Protein AF-A0A1Q5SI19-F1 (afdb_monomer)

Structure (mmCIF, N/CA/C/O backbone):
data_AF-A0A1Q5SI19-F1
#
_entry.id   AF-A0A1Q5SI19-F1
#
loop_
_atom_site.group_PDB
_atom_site.id
_atom_site.type_symbol
_atom_site.label_atom_id
_atom_site.label_alt_id
_atom_site.label_comp_id
_atom_site.label_asym_id
_atom_site.label_entity_id
_atom_site.label_seq_id
_atom_site.pdbx_PDB_ins_code
_atom_site.Cartn_x
_atom_site.Cartn_y
_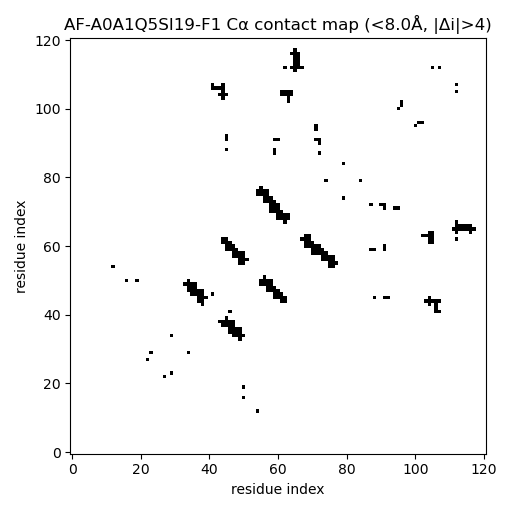atom_site.Cartn_z
_atom_site.occupancy
_atom_site.B_iso_or_equiv
_atom_site.auth_seq_id
_atom_site.auth_comp_id
_atom_site.a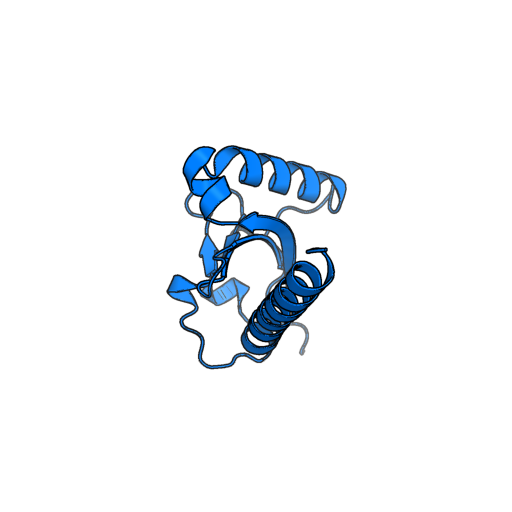uth_asym_id
_atom_site.auth_atom_id
_atom_site.pdbx_PDB_model_num
ATOM 1 N N . MET A 1 1 ? 9.239 7.424 -35.120 1.00 43.69 1 MET A N 1
ATOM 2 C CA . MET A 1 1 ? 8.793 6.026 -34.932 1.00 43.69 1 MET A CA 1
ATOM 3 C C . MET A 1 1 ? 9.390 5.513 -33.629 1.00 43.69 1 MET A C 1
ATOM 5 O O . MET A 1 1 ? 10.595 5.357 -33.606 1.00 43.69 1 MET A O 1
ATOM 9 N N . ASN A 1 2 ? 8.607 5.385 -32.546 1.00 51.88 2 ASN A N 1
ATOM 10 C CA . ASN A 1 2 ? 9.024 4.719 -31.285 1.00 51.88 2 ASN A CA 1
ATOM 11 C C . ASN A 1 2 ? 7.873 4.466 -30.278 1.00 51.88 2 ASN A C 1
ATOM 13 O O . ASN A 1 2 ? 8.118 3.946 -29.196 1.00 51.88 2 ASN A O 1
ATOM 17 N N . GLN A 1 3 ? 6.616 4.798 -30.601 1.00 52.94 3 GLN A N 1
ATOM 18 C CA . GLN A 1 3 ? 5.487 4.612 -29.673 1.00 52.94 3 GLN A CA 1
ATOM 19 C C . GLN A 1 3 ? 5.070 3.134 -29.520 1.00 52.94 3 GLN A C 1
ATOM 21 O O . GLN A 1 3 ? 4.854 2.673 -28.407 1.00 52.94 3 GLN A O 1
ATOM 26 N N . GLN A 1 4 ? 5.087 2.338 -30.597 1.00 52.53 4 GLN A N 1
ATOM 27 C CA . GLN A 1 4 ? 4.597 0.947 -30.557 1.00 52.53 4 GLN A CA 1
ATOM 28 C C . GLN A 1 4 ? 5.397 0.003 -29.634 1.00 52.53 4 GLN A C 1
ATOM 30 O O . GLN A 1 4 ? 4.815 -0.906 -29.045 1.00 52.53 4 GLN A O 1
ATOM 35 N N . GLY A 1 5 ? 6.711 0.211 -29.478 1.00 57.97 5 GLY A N 1
ATOM 36 C CA . GLY A 1 5 ? 7.549 -0.601 -28.583 1.00 57.97 5 GLY A CA 1
ATOM 37 C C . GLY A 1 5 ? 7.374 -0.259 -27.098 1.00 57.97 5 GLY A C 1
ATOM 38 O O . GLY A 1 5 ? 7.515 -1.132 -26.243 1.00 57.97 5 GLY A O 1
ATOM 39 N N . SER A 1 6 ? 7.018 0.992 -26.789 1.00 65.44 6 SER A N 1
ATOM 40 C CA . SER A 1 6 ? 6.741 1.447 -25.421 1.00 65.44 6 SER A CA 1
ATOM 41 C C . SER A 1 6 ? 5.446 0.825 -24.890 1.00 65.44 6 SER A C 1
ATOM 43 O O . SER A 1 6 ? 5.432 0.242 -23.805 1.00 65.44 6 SER A O 1
ATOM 45 N N . ASP A 1 7 ? 4.391 0.841 -25.706 1.00 76.31 7 ASP A N 1
ATOM 46 C CA . ASP A 1 7 ? 3.051 0.395 -25.306 1.00 76.31 7 ASP A CA 1
ATOM 47 C C . ASP A 1 7 ? 2.965 -1.121 -25.077 1.00 76.31 7 ASP A C 1
ATOM 49 O O . ASP A 1 7 ? 2.150 -1.605 -24.290 1.00 76.31 7 ASP A O 1
ATOM 53 N N . ALA A 1 8 ? 3.767 -1.914 -25.795 1.00 81.88 8 ALA A N 1
ATOM 54 C CA . ALA A 1 8 ? 3.818 -3.364 -25.605 1.00 81.88 8 ALA A CA 1
ATOM 55 C C . ALA A 1 8 ? 4.512 -3.737 -24.283 1.00 81.88 8 ALA A C 1
ATOM 57 O O . ALA A 1 8 ? 4.025 -4.594 -23.540 1.00 81.88 8 ALA A O 1
ATOM 58 N N . ASN A 1 9 ? 5.613 -3.053 -23.963 1.00 82.75 9 ASN A N 1
ATOM 59 C CA . ASN A 1 9 ? 6.356 -3.255 -22.720 1.00 82.75 9 ASN A CA 1
ATOM 60 C C . ASN A 1 9 ? 5.533 -2.835 -21.498 1.00 82.75 9 ASN A C 1
ATOM 62 O O . ASN A 1 9 ? 5.493 -3.555 -20.502 1.00 82.75 9 ASN A O 1
ATOM 66 N N . GLU A 1 10 ? 4.823 -1.713 -21.593 1.00 84.50 10 GLU A N 1
ATOM 67 C CA . GLU A 1 10 ? 3.935 -1.234 -20.537 1.00 84.50 10 GLU A CA 1
ATOM 68 C C . GLU A 1 10 ? 2.755 -2.187 -20.293 1.00 84.50 10 GLU A C 1
AT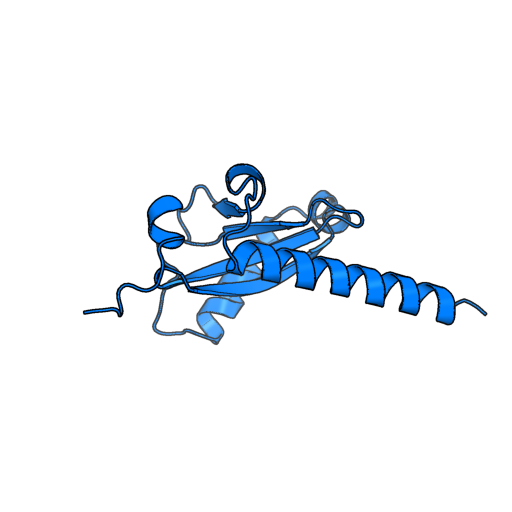OM 70 O O . GLU A 1 10 ? 2.474 -2.561 -19.152 1.00 84.50 10 GLU A O 1
ATOM 75 N N . ARG A 1 11 ? 2.108 -2.679 -21.359 1.00 86.38 11 ARG A N 1
ATOM 76 C CA . ARG A 1 11 ? 1.030 -3.675 -21.237 1.00 86.38 11 ARG A CA 1
ATOM 77 C C . ARG A 1 11 ? 1.498 -4.962 -20.567 1.00 86.38 11 ARG A C 1
ATOM 79 O O . ARG A 1 11 ? 0.799 -5.478 -19.692 1.00 86.38 11 ARG A O 1
ATOM 86 N N . ARG A 1 12 ? 2.674 -5.469 -20.951 1.00 87.81 12 ARG A N 1
ATOM 87 C CA . ARG A 1 12 ? 3.276 -6.659 -20.334 1.00 87.81 12 ARG A CA 1
ATOM 88 C C . ARG A 1 12 ? 3.577 -6.425 -18.858 1.00 87.81 12 ARG A C 1
ATOM 90 O O . ARG A 1 12 ? 3.271 -7.285 -18.038 1.00 87.81 12 ARG A O 1
ATOM 97 N N . TYR A 1 13 ? 4.119 -5.260 -18.524 1.00 87.38 13 TYR A N 1
ATOM 98 C CA . TYR A 1 13 ? 4.399 -4.890 -17.145 1.00 87.38 13 TYR A CA 1
ATOM 99 C C . TYR A 1 13 ? 3.131 -4.899 -16.282 1.00 87.38 13 TYR A C 1
ATOM 101 O O . TYR A 1 13 ? 3.079 -5.582 -15.263 1.00 87.38 13 TYR A O 1
ATOM 109 N N . TYR A 1 14 ? 2.066 -4.220 -16.711 1.00 88.00 14 TYR A N 1
ATOM 110 C CA . TYR A 1 14 ? 0.819 -4.209 -15.944 1.00 88.00 14 TYR A CA 1
ATOM 111 C C . TYR A 1 14 ? 0.128 -5.577 -15.893 1.00 88.00 14 TYR A C 1
ATOM 113 O O . TYR A 1 14 ? -0.584 -5.859 -14.932 1.00 88.00 14 TYR A O 1
ATOM 121 N N . ALA A 1 15 ? 0.350 -6.451 -16.879 1.00 88.62 15 ALA A N 1
ATOM 122 C CA . ALA A 1 15 ? -0.082 -7.844 -16.789 1.00 88.62 15 ALA A CA 1
ATOM 123 C C . ALA A 1 15 ? 0.650 -8.601 -15.670 1.00 88.62 15 ALA A C 1
ATOM 125 O O . ALA A 1 15 ? 0.004 -9.332 -14.925 1.00 88.62 15 ALA A O 1
ATOM 126 N N . GLN A 1 16 ? 1.954 -8.374 -15.494 1.00 87.25 16 GLN A N 1
ATOM 127 C CA . GLN A 1 16 ? 2.719 -8.946 -14.380 1.00 87.25 16 GLN A CA 1
ATOM 128 C C . GLN A 1 16 ? 2.266 -8.389 -13.027 1.00 87.25 16 GLN A C 1
ATOM 130 O O . GLN A 1 16 ? 2.163 -9.142 -12.067 1.00 87.25 16 GLN A O 1
ATOM 135 N N . VAL A 1 17 ? 1.938 -7.093 -12.948 1.00 88.00 17 VAL A N 1
ATOM 136 C CA . VAL A 1 17 ? 1.384 -6.490 -11.720 1.00 88.00 17 VAL A CA 1
ATOM 137 C C . VAL A 1 17 ? 0.043 -7.117 -11.354 1.00 88.00 17 VAL A C 1
ATOM 139 O O . VAL A 1 17 ? -0.186 -7.430 -10.192 1.00 88.00 17 VAL A O 1
ATOM 142 N N . ARG A 1 18 ? -0.834 -7.354 -12.335 1.00 89.00 18 ARG A N 1
ATOM 143 C CA . ARG A 1 18 ? -2.094 -8.067 -12.088 1.00 89.00 18 ARG A CA 1
ATOM 144 C C . ARG A 1 18 ? -1.852 -9.501 -11.630 1.00 89.00 18 ARG A C 1
ATOM 146 O O . ARG A 1 18 ? -2.441 -9.897 -10.639 1.00 89.00 18 ARG A O 1
ATOM 153 N N . ALA A 1 19 ? -0.963 -10.233 -12.301 1.00 87.12 19 ALA A N 1
ATOM 154 C CA . ALA A 1 19 ? -0.618 -11.601 -11.917 1.00 87.12 19 ALA A CA 1
ATOM 155 C C . ALA A 1 19 ? -0.068 -11.681 -10.483 1.00 87.12 19 ALA A C 1
ATOM 157 O O . ALA A 1 19 ? -0.455 -12.572 -9.741 1.00 87.12 19 ALA A O 1
ATOM 158 N N . PHE A 1 20 ? 0.763 -10.715 -10.077 1.00 88.00 20 PHE A N 1
ATOM 159 C CA . PHE A 1 20 ? 1.248 -10.588 -8.700 1.00 88.00 20 PHE A CA 1
ATOM 160 C C . PHE A 1 20 ? 0.097 -10.490 -7.693 1.00 88.00 20 PHE A C 1
ATOM 162 O O . PHE A 1 20 ? 0.077 -11.237 -6.723 1.00 88.00 20 PHE A O 1
ATOM 169 N N . PHE A 1 21 ? -0.878 -9.606 -7.931 1.00 87.69 21 PHE A N 1
ATOM 170 C CA . PHE A 1 21 ? -2.015 -9.464 -7.020 1.00 87.69 21 PHE A CA 1
ATOM 171 C C . PHE A 1 21 ? -2.943 -10.675 -7.061 1.00 87.69 21 PHE A C 1
ATOM 173 O O . PHE A 1 21 ? -3.445 -11.073 -6.021 1.00 87.69 21 PHE A O 1
ATOM 180 N N . SER A 1 22 ? -3.155 -11.274 -8.234 1.00 86.75 22 SER A N 1
ATOM 181 C CA . SER A 1 22 ? -3.964 -12.487 -8.363 1.00 86.75 22 SER A CA 1
ATOM 182 C C . SER A 1 22 ? -3.381 -13.649 -7.566 1.00 86.75 22 SER A C 1
ATOM 184 O O . SER A 1 22 ? -4.135 -14.343 -6.900 1.00 86.75 22 SER A O 1
ATOM 186 N N . ALA A 1 23 ? -2.063 -13.833 -7.610 1.00 84.12 23 ALA A N 1
ATOM 187 C CA . ALA A 1 23 ? -1.393 -14.896 -6.875 1.00 84.12 23 ALA A CA 1
ATOM 188 C C . ALA A 1 23 ? -1.389 -14.634 -5.358 1.00 84.12 23 ALA A C 1
ATOM 190 O O . ALA A 1 23 ? -1.717 -15.527 -4.586 1.00 84.12 23 ALA A O 1
ATOM 191 N N . PHE A 1 24 ? -1.151 -13.385 -4.934 1.00 83.56 24 PHE A N 1
ATOM 192 C CA . PHE A 1 24 ? -1.292 -12.990 -3.527 1.00 83.56 24 PHE A CA 1
ATOM 193 C C . PHE A 1 24 ? -2.711 -13.248 -2.988 1.00 83.56 24 PHE A C 1
ATOM 195 O O . PHE A 1 24 ? -2.877 -13.810 -1.914 1.00 83.56 24 PHE A O 1
ATOM 202 N N . VAL A 1 25 ? -3.748 -12.883 -3.751 1.00 82.81 25 VAL A N 1
ATOM 203 C CA . VAL A 1 25 ? -5.155 -13.127 -3.380 1.00 82.81 25 VAL A CA 1
ATOM 204 C C . VAL A 1 25 ? -5.488 -14.622 -3.343 1.00 82.81 25 VAL A C 1
ATOM 206 O O . VAL A 1 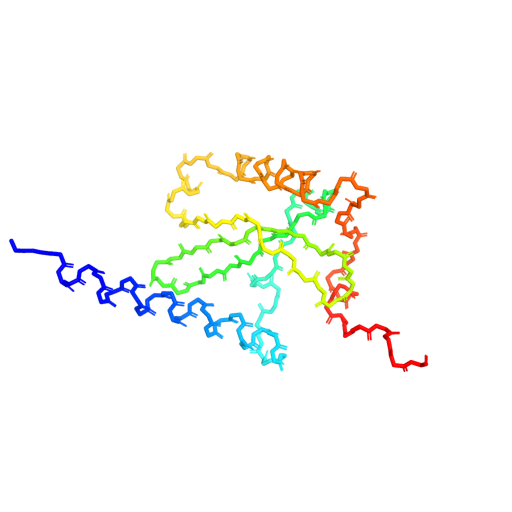25 ? -6.334 -15.031 -2.559 1.00 82.81 25 VAL A O 1
ATOM 209 N N . ALA A 1 26 ? -4.841 -15.437 -4.179 1.00 81.44 26 ALA A N 1
ATOM 210 C CA . ALA A 1 26 ? -5.034 -16.886 -4.204 1.00 81.44 26 ALA A CA 1
ATOM 211 C C . ALA A 1 26 ? -4.341 -17.621 -3.042 1.00 81.44 26 ALA A C 1
ATOM 213 O O . ALA A 1 26 ? -4.531 -18.828 -2.905 1.00 81.44 26 ALA A O 1
ATOM 214 N N . GLY A 1 27 ? -3.547 -16.919 -2.223 1.00 74.69 27 GLY A N 1
ATOM 215 C CA . GLY A 1 27 ? -2.749 -17.539 -1.166 1.00 74.69 27 GLY A CA 1
ATOM 216 C C . GLY A 1 27 ? -1.633 -18.434 -1.709 1.00 74.69 27 GLY A C 1
ATOM 217 O O . GLY A 1 27 ? -1.229 -19.380 -1.034 1.00 74.69 27 GLY A O 1
ATOM 218 N N . ASP A 1 28 ? -1.162 -18.171 -2.936 1.00 78.81 28 ASP A N 1
ATOM 219 C CA . ASP A 1 28 ? 0.014 -18.852 -3.478 1.00 78.81 28 ASP A CA 1
ATOM 220 C C . ASP A 1 28 ? 1.217 -18.609 -2.553 1.00 78.81 28 ASP A C 1
ATOM 222 O O . ASP A 1 28 ? 1.292 -17.566 -1.907 1.00 78.81 28 ASP A O 1
ATOM 226 N N . ASP A 1 29 ? 2.166 -19.553 -2.513 1.00 63.09 29 ASP A N 1
ATOM 227 C CA . ASP A 1 29 ? 3.361 -19.508 -1.655 1.00 63.09 29 ASP A CA 1
ATOM 228 C C . ASP A 1 29 ? 4.230 -18.282 -2.009 1.00 63.09 29 ASP A C 1
ATOM 230 O O . ASP A 1 29 ? 5.093 -18.303 -2.895 1.00 63.09 29 ASP A O 1
ATOM 234 N N . PHE A 1 30 ? 3.901 -17.161 -1.375 1.00 65.00 30 PHE A N 1
ATOM 235 C CA . PHE A 1 30 ? 4.517 -15.855 -1.514 1.00 65.00 30 PHE A CA 1
ATOM 236 C C . PHE A 1 30 ? 5.364 -15.613 -0.272 1.00 65.00 30 PHE A C 1
ATOM 238 O O . PHE A 1 30 ? 4.952 -15.894 0.852 1.00 65.00 30 PHE A O 1
ATOM 245 N N . ASP A 1 31 ? 6.558 -15.051 -0.458 1.00 68.44 31 ASP A N 1
ATOM 246 C CA . ASP A 1 31 ? 7.347 -14.556 0.669 1.00 68.44 31 ASP A CA 1
ATOM 247 C C . ASP A 1 31 ? 6.721 -13.242 1.171 1.00 68.44 31 ASP A C 1
ATOM 249 O O . ASP A 1 31 ? 7.156 -12.126 0.857 1.00 68.44 31 ASP A O 1
ATOM 253 N N . ASP A 1 32 ? 5.604 -13.384 1.882 1.00 65.94 32 ASP A N 1
ATOM 254 C CA . ASP A 1 32 ? 4.734 -12.293 2.312 1.00 65.94 32 ASP A CA 1
ATOM 255 C C . ASP A 1 32 ? 5.464 -11.272 3.198 1.00 65.94 32 ASP A C 1
ATOM 257 O O . ASP A 1 32 ? 5.051 -10.111 3.277 1.00 65.94 32 ASP A O 1
ATOM 261 N N . ASP A 1 33 ? 6.551 -11.672 3.873 1.00 66.94 33 ASP A N 1
ATOM 262 C CA . ASP A 1 33 ? 7.400 -10.821 4.732 1.00 66.94 33 ASP A CA 1
ATOM 263 C C . ASP A 1 33 ? 8.135 -9.768 3.925 1.00 66.94 33 ASP A C 1
ATOM 265 O O . ASP A 1 33 ? 8.206 -8.597 4.322 1.00 66.94 33 ASP A O 1
ATOM 269 N N . ASP A 1 34 ? 8.619 -10.158 2.755 1.00 78.00 34 ASP A N 1
ATOM 270 C CA . ASP A 1 34 ? 9.341 -9.255 1.882 1.00 78.00 34 ASP A CA 1
ATOM 271 C C . ASP A 1 34 ? 8.415 -8.472 0.956 1.00 78.00 34 ASP A C 1
ATOM 273 O O . ASP A 1 34 ? 8.762 -7.355 0.540 1.00 78.00 34 ASP A O 1
ATOM 277 N N . MET A 1 35 ? 7.236 -9.019 0.659 1.00 84.19 35 MET A N 1
ATOM 278 C CA . MET A 1 35 ? 6.316 -8.488 -0.343 1.00 84.19 35 MET A CA 1
ATOM 279 C C . MET A 1 35 ? 5.273 -7.537 0.239 1.00 84.19 35 MET A C 1
ATOM 281 O O . MET A 1 35 ? 4.888 -6.607 -0.471 1.00 84.19 35 MET A O 1
ATOM 285 N N . LEU A 1 36 ? 4.883 -7.688 1.507 1.00 90.25 36 LEU A N 1
ATOM 286 C CA . LEU A 1 36 ? 3.935 -6.811 2.191 1.00 90.25 36 LEU A CA 1
ATOM 287 C C . LEU A 1 36 ? 4.542 -6.249 3.483 1.00 90.25 36 LEU A C 1
ATOM 289 O O . LEU A 1 36 ? 4.743 -6.961 4.464 1.00 90.25 36 LEU A O 1
ATOM 293 N N . LYS A 1 37 ? 4.794 -4.935 3.517 1.00 92.12 37 LYS A N 1
ATOM 294 C CA . LYS A 1 37 ? 5.443 -4.283 4.662 1.00 92.12 37 LYS A CA 1
ATOM 295 C C . LYS A 1 37 ? 4.619 -3.147 5.249 1.00 92.12 37 LYS A C 1
ATOM 297 O O . LYS A 1 37 ? 4.168 -2.259 4.532 1.00 92.12 37 LYS A O 1
ATOM 302 N N . ALA A 1 38 ? 4.516 -3.120 6.575 1.00 92.81 38 ALA A N 1
ATOM 303 C CA . ALA A 1 38 ? 3.953 -1.990 7.301 1.00 92.81 38 ALA A CA 1
ATOM 304 C C . ALA A 1 38 ? 4.858 -0.750 7.179 1.00 92.81 38 ALA A C 1
ATOM 306 O O . ALA A 1 38 ? 6.060 -0.792 7.470 1.00 92.81 38 ALA A O 1
ATOM 307 N N . MET A 1 39 ? 4.271 0.373 6.778 1.00 92.06 39 MET A N 1
ATOM 308 C CA . MET A 1 39 ? 4.930 1.677 6.774 1.00 92.06 39 MET A CA 1
ATOM 309 C C . MET A 1 39 ? 4.853 2.301 8.165 1.00 92.06 39 MET A C 1
ATOM 311 O O . MET A 1 39 ? 4.021 1.917 8.980 1.00 92.06 39 MET A O 1
ATOM 315 N N . SER A 1 40 ? 5.740 3.255 8.463 1.00 87.81 40 SER A N 1
ATOM 316 C CA . SER A 1 40 ? 5.726 3.989 9.741 1.00 87.81 40 SER A CA 1
ATOM 317 C C . SER A 1 40 ? 5.705 3.092 10.997 1.00 87.81 40 SER A C 1
ATOM 319 O O . SER A 1 40 ? 5.196 3.520 12.036 1.00 87.81 40 SER A O 1
ATOM 321 N N . GLU A 1 41 ? 6.244 1.867 10.908 1.00 85.94 41 GLU A N 1
ATOM 322 C CA . GLU A 1 41 ? 6.184 0.830 11.959 1.00 85.94 41 GLU A CA 1
ATOM 323 C C . GLU A 1 41 ? 4.745 0.401 12.317 1.00 85.94 41 GLU A C 1
ATOM 325 O O . GLU A 1 41 ? 4.455 0.040 13.451 1.00 85.94 41 GLU A O 1
ATOM 330 N N . GLY A 1 42 ? 3.815 0.480 11.360 1.00 86.19 42 GLY A N 1
ATOM 331 C CA . GLY A 1 42 ? 2.407 0.104 11.524 1.00 86.19 42 GLY A CA 1
ATOM 332 C C . GLY A 1 42 ? 1.539 1.146 12.232 1.00 86.19 42 GLY A C 1
ATOM 333 O O . GLY A 1 42 ? 0.333 0.957 12.341 1.00 86.19 42 GLY A O 1
ATOM 334 N N . ARG A 1 43 ? 2.110 2.274 12.675 1.00 88.19 43 ARG A N 1
ATOM 335 C CA . ARG A 1 43 ? 1.411 3.285 13.497 1.00 88.19 43 ARG A CA 1
ATOM 336 C C . ARG A 1 43 ? 0.261 4.006 12.802 1.00 88.19 43 ARG A C 1
ATOM 338 O O . ARG A 1 43 ? -0.534 4.661 13.465 1.00 88.19 43 ARG A O 1
ATOM 345 N N . ASP A 1 44 ? 0.216 3.961 11.478 1.00 89.56 44 ASP A N 1
ATOM 346 C CA . ASP A 1 44 ? -0.777 4.666 10.673 1.00 89.56 44 ASP A CA 1
ATOM 347 C C . ASP A 1 44 ? -1.616 3.741 9.785 1.00 89.56 44 ASP A C 1
ATOM 349 O O . ASP A 1 44 ? -2.377 4.237 8.955 1.00 89.56 44 ASP A O 1
ATOM 353 N N . GLY A 1 45 ? -1.474 2.421 9.957 1.00 93.06 45 GLY A N 1
ATOM 354 C CA . GLY A 1 45 ? -2.227 1.410 9.213 1.00 93.06 45 GLY A CA 1
ATOM 355 C C . GLY A 1 45 ? -1.938 1.395 7.712 1.00 93.06 45 GLY A C 1
ATOM 356 O O . GLY A 1 45 ? -2.675 0.772 6.948 1.00 93.06 45 GLY A O 1
ATOM 357 N N . ILE A 1 46 ? -0.874 2.078 7.272 1.00 95.75 46 ILE A N 1
ATOM 358 C CA . ILE A 1 46 ? -0.446 2.083 5.878 1.00 95.75 46 ILE A CA 1
ATOM 359 C C . ILE A 1 46 ? 0.526 0.933 5.638 1.00 95.75 46 ILE A C 1
ATOM 361 O O . ILE A 1 46 ? 1.501 0.752 6.367 1.00 95.75 46 ILE A O 1
ATOM 365 N N . TRP A 1 47 ? 0.300 0.204 4.553 1.00 95.31 47 TRP A N 1
ATOM 366 C CA . TRP A 1 47 ? 1.164 -0.877 4.098 1.00 95.31 47 TRP A CA 1
ATOM 367 C C . TRP A 1 47 ? 1.646 -0.625 2.672 1.00 95.31 47 TRP A C 1
ATOM 369 O O . TRP A 1 47 ? 0.995 0.078 1.891 1.00 95.31 47 TRP A O 1
ATOM 379 N N . GLU A 1 48 ? 2.798 -1.201 2.336 1.00 94.12 48 GLU A N 1
ATOM 380 C CA . GLU A 1 48 ? 3.322 -1.268 0.977 1.00 94.12 48 GLU A CA 1
ATOM 381 C C . GLU A 1 48 ? 3.344 -2.709 0.457 1.00 94.12 48 GLU A C 1
ATOM 383 O O . GLU A 1 48 ? 3.893 -3.597 1.105 1.00 94.12 48 GLU A O 1
ATOM 388 N N . PHE A 1 49 ? 2.834 -2.912 -0.756 1.00 93.62 49 PHE A N 1
ATOM 389 C CA . PHE A 1 49 ? 3.177 -4.065 -1.579 1.00 93.62 49 PHE A CA 1
ATOM 390 C C . PHE A 1 49 ? 4.421 -3.765 -2.406 1.00 93.62 49 PHE A C 1
ATOM 392 O O . PHE A 1 49 ? 4.528 -2.714 -3.055 1.00 93.62 49 PHE A O 1
ATOM 399 N N . ARG A 1 50 ? 5.361 -4.706 -2.426 1.00 92.81 50 ARG A N 1
ATOM 400 C CA . ARG A 1 50 ? 6.617 -4.603 -3.161 1.00 92.81 50 ARG A CA 1
ATOM 401 C C . ARG A 1 50 ? 6.583 -5.434 -4.425 1.00 92.81 50 ARG A C 1
ATOM 403 O O . ARG A 1 50 ? 6.791 -6.639 -4.416 1.00 92.81 50 ARG A O 1
ATOM 410 N N . ILE A 1 51 ? 6.453 -4.739 -5.545 1.00 90.50 51 ILE A N 1
ATOM 411 C CA . ILE A 1 51 ? 6.661 -5.330 -6.860 1.00 90.50 51 ILE A CA 1
ATOM 412 C C . ILE A 1 51 ? 8.174 -5.390 -7.113 1.00 90.50 51 ILE A C 1
ATOM 414 O O . ILE A 1 51 ? 8.841 -4.353 -7.235 1.00 90.50 51 ILE A O 1
ATOM 418 N N . THR A 1 52 ? 8.724 -6.605 -7.132 1.00 88.19 52 THR A N 1
ATOM 419 C CA . THR A 1 52 ? 10.173 -6.876 -7.181 1.00 88.19 52 THR A CA 1
ATOM 420 C C . THR A 1 52 ? 10.714 -7.114 -8.592 1.00 88.19 52 THR A C 1
ATOM 422 O O . THR A 1 52 ? 11.909 -6.904 -8.822 1.00 88.19 52 THR A O 1
ATOM 425 N N . PHE A 1 53 ? 9.857 -7.469 -9.555 1.00 85.62 53 PHE A N 1
ATOM 426 C CA . PHE A 1 53 ? 10.231 -7.556 -10.969 1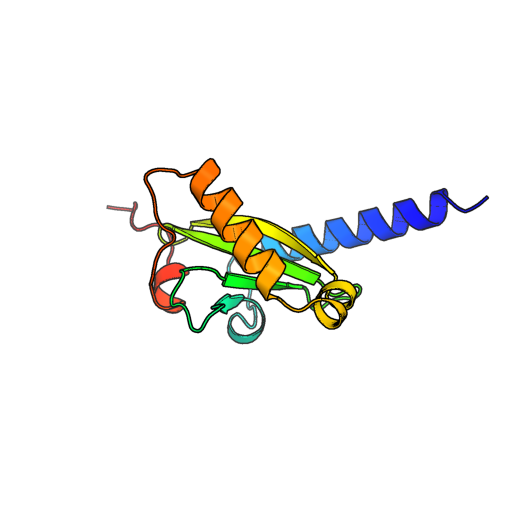.00 85.62 53 PHE A CA 1
ATOM 427 C C . PHE A 1 53 ? 10.440 -6.167 -11.588 1.00 85.62 53 PHE A C 1
ATOM 429 O O . PHE A 1 53 ? 9.943 -5.159 -11.089 1.00 85.62 53 PHE A O 1
ATOM 436 N N . VAL A 1 54 ? 11.221 -6.096 -12.670 1.00 86.19 54 VAL A N 1
ATOM 437 C CA . VAL A 1 54 ? 11.639 -4.829 -13.292 1.00 86.19 54 VAL A CA 1
ATOM 438 C C . VAL A 1 54 ? 10.602 -4.353 -14.325 1.00 86.19 54 VAL A C 1
ATOM 440 O O . VAL A 1 54 ? 10.223 -5.142 -15.189 1.00 86.19 54 VAL A O 1
ATOM 443 N N . PRO A 1 55 ? 10.201 -3.064 -14.314 1.00 87.50 55 PRO A N 1
ATOM 444 C CA . PRO A 1 55 ? 10.568 -2.035 -13.339 1.00 87.50 55 PRO A CA 1
ATOM 445 C C . PRO A 1 55 ? 9.940 -2.260 -11.958 1.00 87.50 55 PRO A C 1
ATOM 447 O O . PRO A 1 55 ? 8.731 -2.426 -11.823 1.00 87.50 55 PRO A O 1
ATOM 450 N N . GLN A 1 56 ? 10.769 -2.176 -10.914 1.00 92.06 56 GLN A N 1
ATOM 451 C CA . GLN A 1 56 ? 10.294 -2.317 -9.539 1.00 92.06 56 GLN A CA 1
ATOM 452 C C . GLN A 1 56 ? 9.332 -1.190 -9.182 1.00 92.06 56 GLN A C 1
ATOM 454 O O . GLN A 1 56 ? 9.556 -0.029 -9.542 1.00 92.06 56 GLN A O 1
ATOM 459 N N . ALA A 1 57 ? 8.307 -1.519 -8.406 1.00 92.69 57 ALA A N 1
ATOM 460 C CA . ALA A 1 57 ? 7.318 -0.556 -7.950 1.00 92.69 57 ALA A CA 1
ATOM 461 C C . ALA A 1 57 ? 6.847 -0.841 -6.526 1.00 92.69 57 ALA A C 1
ATOM 463 O O . ALA A 1 57 ? 7.177 -1.865 -5.919 1.00 92.69 57 ALA A O 1
ATOM 464 N N . ARG A 1 58 ? 6.112 0.119 -5.980 1.00 93.75 58 ARG A N 1
ATOM 465 C CA . ARG A 1 58 ? 5.427 0.020 -4.699 1.00 93.75 58 ARG A CA 1
ATOM 466 C C . ARG A 1 58 ? 3.976 0.408 -4.880 1.00 93.75 58 ARG A C 1
ATOM 468 O O . ARG A 1 58 ? 3.684 1.382 -5.577 1.00 93.75 58 ARG A O 1
ATOM 475 N N . VAL A 1 59 ? 3.099 -0.342 -4.233 1.00 94.88 59 VAL A N 1
ATOM 476 C CA . VAL A 1 59 ? 1.685 -0.003 -4.095 1.00 94.88 59 VAL A CA 1
ATOM 477 C C . VAL A 1 59 ? 1.422 0.275 -2.627 1.00 94.88 59 VAL A C 1
ATOM 479 O O . VAL A 1 59 ? 1.767 -0.546 -1.792 1.00 94.88 59 VAL A O 1
ATOM 482 N N . PHE A 1 60 ? 0.843 1.429 -2.313 1.00 96.12 60 PHE A N 1
ATOM 483 C CA . PHE A 1 60 ? 0.530 1.850 -0.950 1.00 96.12 60 PHE A CA 1
ATOM 484 C C . PHE A 1 60 ? -0.972 1.838 -0.730 1.00 96.12 60 PHE A C 1
ATOM 486 O O . PHE A 1 60 ? -1.742 2.234 -1.611 1.00 96.12 60 PHE A O 1
ATOM 493 N N . GLY A 1 61 ? -1.373 1.436 0.464 1.00 97.06 61 GLY A N 1
ATOM 494 C CA . GLY A 1 61 ? -2.770 1.299 0.839 1.00 97.06 61 GLY A CA 1
ATOM 495 C C . GLY A 1 61 ? -2.917 0.958 2.311 1.00 97.06 61 GLY A C 1
ATOM 496 O O . GLY A 1 61 ? -1.974 1.128 3.082 1.00 97.06 61 GLY A O 1
ATOM 497 N N . GLY A 1 62 ? -4.091 0.473 2.686 1.00 96.50 62 GLY A N 1
ATOM 498 C CA . GLY A 1 62 ? -4.390 0.024 4.041 1.00 96.50 62 GLY A CA 1
ATOM 499 C C . GLY A 1 62 ? -5.457 -1.059 4.025 1.00 96.50 62 GLY A C 1
ATOM 500 O O . GLY A 1 62 ? -6.123 -1.258 3.009 1.00 96.50 62 GLY A O 1
ATOM 501 N N . PHE A 1 63 ? -5.605 -1.759 5.144 1.00 95.12 63 PHE A N 1
ATOM 502 C CA . PHE A 1 63 ? -6.667 -2.744 5.307 1.00 95.12 63 PHE A CA 1
ATOM 503 C C . PHE A 1 63 ? -7.923 -2.062 5.831 1.00 95.12 63 PHE A C 1
ATOM 505 O O . PHE A 1 63 ? -7.852 -1.355 6.837 1.00 95.12 63 PHE A O 1
ATOM 512 N N . LEU A 1 64 ? -9.046 -2.251 5.140 1.00 94.06 64 LEU A N 1
ATOM 513 C CA . LEU A 1 64 ? -10.349 -1.752 5.591 1.00 94.06 64 LEU A CA 1
ATOM 514 C C . LEU A 1 64 ? -10.938 -2.699 6.643 1.00 94.06 64 LEU A C 1
ATOM 516 O O . LEU A 1 64 ? -11.432 -2.269 7.679 1.00 94.06 64 LEU A O 1
ATOM 520 N N . ARG A 1 65 ? -10.781 -4.001 6.395 1.00 91.75 65 ARG A N 1
ATOM 521 C CA . ARG A 1 65 ? -11.054 -5.109 7.311 1.00 91.75 65 ARG A CA 1
ATOM 522 C C . ARG A 1 65 ? -10.063 -6.248 7.049 1.00 91.75 65 ARG A C 1
ATOM 524 O O . ARG A 1 65 ? -9.269 -6.173 6.108 1.00 91.75 65 ARG A O 1
ATOM 531 N N . THR A 1 66 ? -10.093 -7.279 7.886 1.00 90.62 66 THR A N 1
ATOM 532 C CA . THR A 1 66 ? -9.351 -8.529 7.671 1.00 90.62 66 THR A CA 1
ATOM 533 C C . THR A 1 66 ? -9.650 -9.090 6.278 1.00 90.62 66 THR A C 1
ATOM 535 O O . THR A 1 66 ? -10.801 -9.073 5.846 1.00 90.62 66 THR A O 1
ATOM 538 N N . GLY A 1 67 ? -8.611 -9.478 5.539 1.00 87.12 67 GLY A N 1
ATOM 539 C CA . GLY A 1 67 ? -8.726 -9.968 4.163 1.00 87.12 67 GLY A CA 1
ATOM 540 C C . GLY A 1 67 ? -8.985 -8.892 3.095 1.00 87.12 67 GLY A C 1
ATOM 541 O O . GLY A 1 67 ? -8.924 -9.196 1.906 1.00 87.12 67 GLY A O 1
ATOM 542 N N . GLU A 1 68 ? -9.217 -7.623 3.462 1.00 90.94 68 GLU A N 1
ATOM 543 C CA . GLU A 1 68 ? -9.533 -6.553 2.503 1.00 90.94 68 GLU A CA 1
ATOM 544 C C . GLU A 1 68 ? -8.493 -5.431 2.493 1.00 90.94 68 GLU A C 1
ATOM 546 O O . GLU A 1 68 ? -8.535 -4.492 3.295 1.00 90.94 68 GLU A O 1
ATOM 551 N N . PHE A 1 69 ? -7.593 -5.486 1.511 1.00 92.94 69 PHE A N 1
ATOM 552 C CA . PHE A 1 69 ? -6.625 -4.427 1.253 1.00 92.94 69 PHE A CA 1
ATOM 553 C C . PHE A 1 69 ? -7.101 -3.439 0.183 1.00 92.94 69 PHE A C 1
ATOM 555 O O . PHE A 1 69 ? -7.360 -3.811 -0.962 1.00 92.94 69 PHE A O 1
ATOM 562 N N . VAL A 1 70 ? -7.094 -2.146 0.509 1.00 95.19 70 VAL A N 1
ATOM 563 C CA . VAL A 1 70 ? -7.415 -1.070 -0.433 1.00 95.19 70 VAL A CA 1
ATOM 564 C C . VAL A 1 70 ? -6.137 -0.408 -0.941 1.00 95.19 70 VAL A C 1
ATOM 566 O O . VAL A 1 70 ? -5.498 0.388 -0.248 1.00 95.19 70 VAL A O 1
ATOM 569 N N . ALA A 1 71 ? -5.778 -0.698 -2.192 1.00 95.19 71 ALA A N 1
ATOM 570 C CA . ALA A 1 71 ? -4.661 -0.065 -2.888 1.00 95.19 71 ALA A CA 1
ATOM 571 C C . ALA A 1 71 ? -5.023 1.356 -3.358 1.00 95.19 71 ALA A C 1
ATOM 573 O O . ALA A 1 71 ? -5.938 1.544 -4.157 1.00 95.19 71 ALA A O 1
ATOM 574 N N . LEU A 1 72 ? -4.275 2.368 -2.909 1.00 96.25 72 LEU A N 1
ATOM 575 C CA . LEU A 1 72 ? -4.604 3.780 -3.149 1.00 96.25 72 LEU A CA 1
ATOM 576 C C . LEU A 1 72 ? -3.531 4.568 -3.892 1.00 96.25 72 LEU A C 1
ATOM 578 O O . LEU A 1 72 ? -3.847 5.582 -4.513 1.00 96.25 72 LEU A O 1
ATOM 582 N N . ASN A 1 73 ? -2.266 4.160 -3.827 1.00 95.12 73 ASN A N 1
ATOM 583 C CA . ASN A 1 73 ? -1.168 4.819 -4.532 1.00 95.12 73 ASN A CA 1
ATOM 584 C C . ASN A 1 73 ? -0.227 3.802 -5.162 1.00 95.12 73 ASN A C 1
ATOM 586 O O . ASN A 1 73 ? -0.040 2.709 -4.644 1.00 95.12 73 ASN A O 1
ATOM 590 N N . PHE A 1 74 ? 0.410 4.202 -6.258 1.00 93.38 74 PHE A N 1
ATOM 591 C CA . PHE A 1 74 ? 1.392 3.406 -6.981 1.00 93.38 74 PHE A CA 1
ATOM 592 C C . PHE A 1 74 ? 2.532 4.309 -7.443 1.00 93.38 74 PHE A C 1
ATOM 594 O O . PHE A 1 74 ? 2.283 5.417 -7.924 1.00 93.38 74 PHE A O 1
ATOM 601 N N . ASP A 1 75 ? 3.771 3.832 -7.331 1.00 92.44 75 ASP A N 1
ATOM 602 C CA . ASP A 1 75 ? 4.917 4.474 -7.971 1.00 92.44 75 ASP A CA 1
ATOM 603 C C . ASP A 1 75 ? 6.086 3.511 -8.202 1.00 92.44 75 ASP A C 1
ATOM 605 O O . ASP A 1 75 ? 6.247 2.500 -7.515 1.00 92.44 75 ASP A O 1
ATOM 609 N N . LYS A 1 76 ? 6.944 3.855 -9.163 1.00 91.56 76 LYS A N 1
ATOM 610 C CA . LYS A 1 76 ? 8.177 3.125 -9.458 1.00 91.56 76 LYS A CA 1
ATOM 611 C C . LYS A 1 76 ? 9.203 3.354 -8.351 1.00 91.56 76 LYS A C 1
ATOM 613 O O . LYS A 1 76 ? 9.393 4.473 -7.874 1.00 91.56 76 LYS A O 1
ATOM 618 N N . ARG A 1 77 ? 9.960 2.312 -8.002 1.00 90.81 77 ARG A N 1
ATOM 619 C CA . ARG A 1 77 ? 11.020 2.386 -6.983 1.00 90.81 77 ARG A CA 1
AT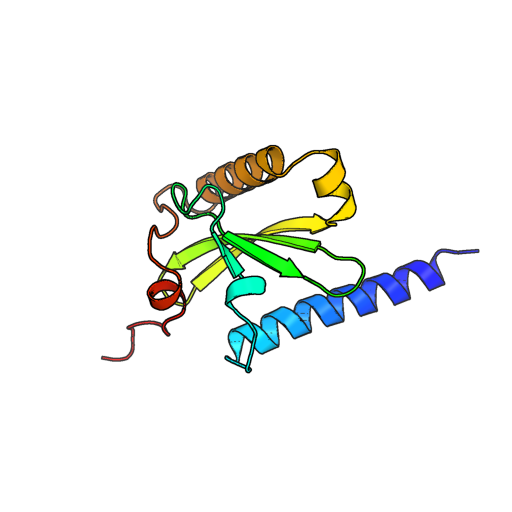OM 620 C C . ARG A 1 77 ? 12.073 3.444 -7.313 1.00 90.81 77 ARG A C 1
ATOM 622 O O . ARG A 1 77 ? 12.570 4.096 -6.403 1.00 90.81 77 ARG A O 1
ATOM 629 N N . SER A 1 78 ? 12.395 3.630 -8.594 1.00 90.25 78 SER A N 1
ATOM 630 C CA . SER A 1 78 ? 13.347 4.652 -9.047 1.00 90.25 78 SER A CA 1
ATOM 631 C C . SER A 1 78 ? 12.923 6.064 -8.639 1.00 90.25 78 SER A C 1
ATOM 633 O O . SER A 1 78 ? 13.748 6.852 -8.191 1.00 90.25 78 SER A O 1
ATOM 635 N N . ASN A 1 79 ? 11.628 6.367 -8.734 1.00 89.06 79 ASN A N 1
ATOM 636 C CA . ASN A 1 79 ? 11.082 7.669 -8.365 1.00 89.06 79 ASN A CA 1
ATOM 637 C C . ASN A 1 79 ? 11.081 7.844 -6.842 1.00 89.06 79 ASN A C 1
ATOM 639 O O . ASN A 1 79 ? 11.444 8.904 -6.335 1.00 89.06 79 ASN A O 1
ATOM 643 N N . LEU A 1 80 ? 10.732 6.782 -6.107 1.00 87.06 80 LEU A N 1
ATOM 644 C CA . LEU A 1 80 ? 10.751 6.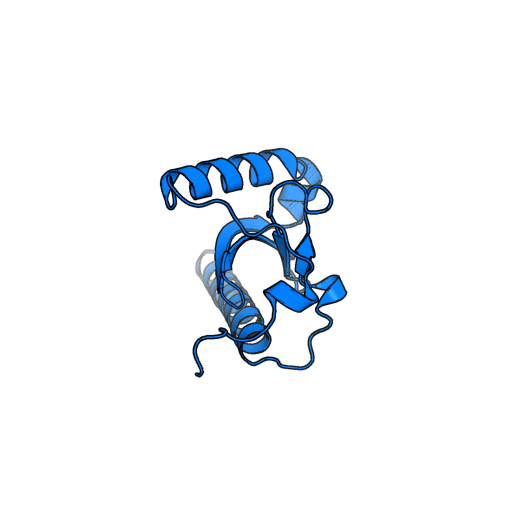755 -4.642 1.00 87.06 80 LEU A CA 1
ATOM 645 C C . LEU A 1 80 ? 12.152 6.917 -4.061 1.00 87.06 80 LEU A C 1
ATOM 647 O O . LEU A 1 80 ? 12.313 7.605 -3.060 1.00 87.06 80 LEU A O 1
ATOM 651 N N . ALA A 1 81 ? 13.168 6.337 -4.700 1.00 85.19 81 ALA A N 1
ATOM 652 C CA . ALA A 1 81 ? 14.556 6.499 -4.281 1.00 85.19 81 ALA A CA 1
ATOM 653 C C . ALA A 1 81 ? 15.010 7.968 -4.337 1.00 85.19 81 ALA A C 1
ATOM 655 O O . ALA A 1 81 ? 15.795 8.390 -3.496 1.00 85.19 81 ALA A O 1
ATOM 656 N N . ALA A 1 82 ? 14.487 8.751 -5.286 1.00 87.06 82 ALA A N 1
ATOM 657 C CA . ALA A 1 82 ? 14.822 10.166 -5.427 1.00 87.06 82 ALA A CA 1
ATOM 658 C C . ALA A 1 82 ? 14.058 11.076 -4.447 1.00 87.06 82 ALA A C 1
ATOM 660 O O . ALA A 1 82 ? 14.614 12.059 -3.968 1.00 87.06 82 ALA A O 1
ATOM 661 N N . ARG A 1 83 ? 12.782 10.772 -4.160 1.00 88.25 83 ARG A N 1
ATOM 662 C CA . ARG A 1 83 ? 11.876 11.665 -3.400 1.00 88.25 83 ARG A CA 1
ATOM 663 C C . ARG A 1 83 ? 11.548 11.214 -1.975 1.00 88.25 83 ARG A C 1
ATOM 665 O O . ARG A 1 83 ? 10.937 11.967 -1.220 1.00 88.25 83 ARG A O 1
ATOM 672 N N . GLY A 1 84 ? 11.913 9.987 -1.616 1.00 88.25 84 GLY A N 1
ATOM 673 C CA . GLY A 1 84 ? 11.503 9.337 -0.375 1.00 88.25 84 GLY A CA 1
ATOM 674 C C . GLY A 1 84 ? 10.042 8.868 -0.377 1.00 88.25 84 GLY A C 1
ATOM 675 O O . GLY A 1 84 ? 9.282 9.069 -1.325 1.00 88.25 84 GLY A O 1
ATOM 676 N N . PHE A 1 85 ? 9.644 8.223 0.722 1.00 88.75 85 PHE A N 1
ATOM 677 C CA . PHE A 1 85 ? 8.320 7.605 0.884 1.00 88.75 85 PHE A CA 1
ATOM 678 C C . PHE A 1 85 ? 7.275 8.549 1.492 1.00 88.75 85 PHE A C 1
ATOM 680 O O . PHE A 1 85 ? 6.080 8.383 1.248 1.00 88.75 85 PHE A O 1
ATOM 687 N N . ALA A 1 86 ? 7.711 9.557 2.257 1.00 90.50 86 ALA A N 1
ATOM 688 C CA . ALA A 1 86 ? 6.820 10.450 2.998 1.00 90.50 86 ALA A CA 1
ATOM 689 C C . ALA A 1 86 ? 5.733 11.114 2.125 1.00 90.50 86 ALA A C 1
ATOM 691 O O . ALA A 1 86 ? 4.573 11.095 2.540 1.00 90.50 86 ALA A O 1
ATOM 692 N N . PRO A 1 87 ? 6.022 11.616 0.904 1.00 91.38 87 PRO A N 1
ATOM 693 C CA . PRO A 1 87 ? 4.985 12.207 0.058 1.00 91.38 87 PRO A CA 1
ATOM 694 C C . PRO A 1 87 ? 3.876 11.220 -0.329 1.00 91.38 87 PRO A C 1
ATOM 696 O O . PRO A 1 87 ? 2.706 11.600 -0.361 1.00 91.38 87 PRO A O 1
ATOM 699 N N . LEU A 1 88 ? 4.209 9.949 -0.587 1.00 91.81 88 LEU A N 1
ATOM 700 C CA . LEU A 1 88 ? 3.201 8.942 -0.931 1.00 91.81 88 LEU A CA 1
ATOM 701 C C . LEU A 1 88 ? 2.411 8.484 0.279 1.00 91.81 88 LEU A C 1
ATOM 703 O O . LEU A 1 88 ? 1.214 8.251 0.146 1.00 91.81 88 LEU A O 1
ATOM 707 N N . ILE A 1 89 ? 3.045 8.374 1.446 1.00 92.88 89 ILE A N 1
ATOM 708 C CA . ILE A 1 89 ? 2.335 8.067 2.690 1.00 92.88 89 ILE A CA 1
ATOM 709 C C . ILE A 1 89 ? 1.297 9.165 2.955 1.00 92.88 89 ILE A C 1
ATOM 711 O O . ILE A 1 89 ? 0.120 8.865 3.147 1.00 92.88 89 ILE A O 1
ATOM 715 N N . THR A 1 90 ? 1.693 10.439 2.864 1.00 94.38 90 THR A N 1
ATOM 716 C CA . THR A 1 90 ? 0.777 11.582 3.010 1.00 94.38 90 THR A CA 1
ATOM 717 C C . THR A 1 90 ? -0.346 11.549 1.974 1.00 94.38 90 THR A C 1
ATOM 719 O O . THR A 1 90 ? -1.515 11.693 2.332 1.00 94.38 90 THR A O 1
ATOM 722 N N . ALA A 1 91 ? -0.026 11.300 0.701 1.00 94.81 91 ALA A N 1
ATOM 723 C CA . ALA A 1 91 ? -1.032 11.191 -0.353 1.00 94.81 91 ALA A CA 1
ATOM 724 C C . ALA A 1 91 ? -1.991 10.008 -0.131 1.00 94.81 91 ALA A C 1
ATOM 726 O O . ALA A 1 91 ? -3.176 10.114 -0.433 1.00 94.81 91 ALA A O 1
ATOM 727 N N . THR A 1 92 ? -1.498 8.891 0.404 1.00 96.50 92 THR A N 1
ATOM 728 C CA . THR A 1 92 ? -2.301 7.696 0.708 1.00 96.50 92 THR A CA 1
ATOM 729 C C . THR A 1 92 ? -3.282 7.991 1.829 1.00 96.50 92 THR A C 1
ATOM 731 O O . THR A 1 92 ? -4.471 7.748 1.662 1.00 96.50 92 THR A O 1
ATOM 734 N N . LYS A 1 93 ? -2.824 8.628 2.912 1.00 95.50 93 LYS A N 1
ATOM 735 C CA . LYS A 1 93 ? -3.690 9.074 4.015 1.00 95.50 93 LYS A CA 1
ATOM 736 C C . LYS A 1 93 ? -4.763 10.055 3.547 1.00 95.50 93 LYS A C 1
ATOM 738 O O . LYS A 1 93 ? -5.920 9.935 3.937 1.00 95.50 93 LYS A O 1
ATOM 743 N N . ALA A 1 94 ? -4.393 11.006 2.689 1.00 96.19 94 ALA A N 1
ATOM 744 C CA . ALA A 1 94 ? -5.340 11.967 2.131 1.00 96.19 94 ALA A CA 1
ATOM 745 C C . ALA A 1 94 ? -6.416 11.282 1.270 1.00 96.19 94 ALA A C 1
ATOM 747 O O . ALA A 1 94 ? -7.597 11.581 1.426 1.00 96.19 94 ALA A O 1
ATOM 748 N N . ARG A 1 95 ? -6.023 10.335 0.403 1.00 97.62 95 ARG A N 1
ATOM 749 C CA . ARG A 1 95 ? -6.962 9.545 -0.414 1.00 97.62 95 ARG A CA 1
ATOM 750 C C . ARG A 1 95 ? -7.860 8.662 0.440 1.00 97.62 95 ARG A C 1
ATOM 752 O O . ARG A 1 95 ? -9.057 8.622 0.186 1.00 97.62 95 ARG A O 1
ATOM 759 N N . TRP A 1 96 ? -7.303 8.020 1.465 1.00 97.06 96 TRP A N 1
ATOM 760 C CA . TRP A 1 96 ? -8.076 7.212 2.403 1.00 97.06 96 TRP A CA 1
ATOM 761 C C . TRP A 1 96 ? -9.166 8.049 3.062 1.00 97.06 96 TRP A C 1
ATOM 763 O O . TRP A 1 96 ? -10.338 7.733 2.931 1.00 97.06 96 TRP A O 1
ATOM 773 N N . LYS A 1 97 ? -8.796 9.180 3.678 1.00 96.62 97 LYS A N 1
ATOM 774 C CA . LYS A 1 97 ? -9.748 10.084 4.337 1.00 96.62 97 LYS A CA 1
ATOM 775 C C . LYS A 1 97 ? -10.839 10.600 3.391 1.00 96.62 97 LYS A C 1
ATOM 777 O O . LYS A 1 97 ? -11.944 10.883 3.838 1.00 96.62 97 LYS A O 1
ATOM 782 N N . ALA A 1 98 ? -10.527 10.760 2.105 1.00 96.56 98 ALA A N 1
ATOM 783 C CA . ALA A 1 98 ? -11.496 11.197 1.107 1.00 96.56 98 ALA A CA 1
ATOM 784 C C . ALA A 1 98 ? -12.496 10.094 0.717 1.00 96.56 98 ALA A C 1
ATOM 786 O O . ALA A 1 98 ? -13.661 10.402 0.487 1.00 96.56 98 ALA A O 1
ATOM 787 N N . LEU A 1 99 ? -12.049 8.838 0.632 1.00 96.62 99 LEU A N 1
ATOM 788 C CA . LEU A 1 99 ? -12.881 7.697 0.229 1.00 96.62 99 LEU A CA 1
ATOM 789 C C . LEU A 1 99 ? -13.639 7.068 1.405 1.00 96.62 99 LEU A C 1
ATOM 791 O O . LEU A 1 99 ? -14.788 6.672 1.245 1.00 96.62 99 LEU A O 1
ATOM 795 N N . PHE A 1 100 ? -13.014 7.029 2.581 1.00 96.06 100 PHE A N 1
ATOM 796 C CA . PHE A 1 100 ? -13.515 6.394 3.800 1.00 96.06 100 PHE A CA 1
ATOM 797 C C . PHE A 1 100 ? -13.485 7.396 4.970 1.00 96.06 100 PHE A C 1
ATOM 799 O O . PHE A 1 100 ? -12.685 7.267 5.896 1.00 96.06 100 PHE A O 1
ATOM 806 N N . PRO A 1 101 ? -14.309 8.459 4.940 1.00 94.88 101 PRO A N 1
ATOM 807 C CA . PRO A 1 101 ? -14.220 9.558 5.907 1.00 94.88 101 PRO A CA 1
ATOM 808 C C . PRO A 1 101 ? -14.541 9.150 7.353 1.00 94.88 101 PRO A C 1
ATOM 810 O O . PRO A 1 101 ? -14.122 9.841 8.283 1.00 94.88 101 PRO A O 1
ATOM 813 N N . SER A 1 102 ? -15.282 8.057 7.540 1.00 94.94 102 SER A N 1
ATOM 814 C CA . SER A 1 102 ? -15.689 7.513 8.839 1.00 94.94 102 SER A CA 1
ATOM 815 C C . SER A 1 102 ? -14.857 6.319 9.303 1.00 94.94 102 SER A C 1
ATOM 817 O O . SER A 1 102 ? -15.083 5.835 10.409 1.00 94.94 102 SER A O 1
ATOM 819 N N . GLU A 1 103 ? -13.912 5.836 8.495 1.00 94.81 103 GLU A N 1
ATOM 820 C CA . GLU A 1 103 ? -13.169 4.608 8.782 1.00 94.81 103 GLU A CA 1
ATOM 821 C C . GLU A 1 103 ? -11.665 4.874 8.817 1.00 94.81 103 GLU A C 1
ATOM 823 O O . GLU A 1 103 ? -11.114 5.645 8.029 1.00 94.81 103 GLU A O 1
ATOM 828 N N . SER A 1 104 ? -10.979 4.220 9.750 1.00 93.31 104 SER A N 1
ATOM 829 C CA . SER A 1 104 ? -9.517 4.212 9.804 1.00 93.31 104 SER A CA 1
ATOM 830 C C . SER A 1 104 ? -9.000 2.882 9.266 1.00 93.31 104 SER A C 1
ATOM 832 O O . SER A 1 104 ? -9.661 1.868 9.484 1.00 93.31 104 SER A O 1
ATOM 834 N N . PRO A 1 105 ? -7.826 2.852 8.612 1.00 95.25 105 PRO A N 1
ATOM 835 C CA . PRO A 1 105 ? -7.198 1.584 8.280 1.00 95.25 105 PRO A CA 1
ATOM 836 C C . PRO A 1 105 ? -6.951 0.767 9.553 1.00 95.25 105 PRO A C 1
ATOM 838 O O . PRO A 1 105 ? -6.626 1.335 10.602 1.00 95.25 105 PRO A O 1
ATOM 841 N N . LEU A 1 106 ? -7.060 -0.556 9.457 1.00 94.50 106 LEU A N 1
ATOM 842 C CA . LEU A 1 106 ? -6.810 -1.441 10.588 1.00 94.50 106 LEU A CA 1
ATOM 843 C C . LEU A 1 106 ? -5.369 -1.315 11.104 1.00 94.50 106 LEU A C 1
ATOM 845 O O . LEU A 1 106 ? -4.395 -1.324 10.344 1.00 94.50 106 LEU A O 1
ATOM 849 N N . LEU A 1 107 ? -5.246 -1.256 12.431 1.00 94.12 107 LEU A N 1
ATOM 850 C CA . LEU A 1 107 ? -3.981 -1.235 13.164 1.00 94.12 107 LEU A CA 1
ATOM 851 C C . LEU A 1 107 ? -3.741 -2.603 13.811 1.00 94.12 107 LEU A C 1
ATOM 853 O O . LEU A 1 107 ? -3.801 -2.750 15.031 1.00 94.12 107 LEU A O 1
ATOM 857 N N . SER A 1 108 ? -3.497 -3.615 12.982 1.00 90.50 108 SER A N 1
ATOM 858 C CA . SER A 1 108 ? -3.297 -4.997 13.432 1.00 90.50 108 SER A CA 1
ATOM 859 C C . SER A 1 108 ? -2.010 -5.591 12.866 1.00 90.50 108 SER A C 1
ATOM 861 O O . SER A 1 108 ? -1.430 -5.086 11.903 1.00 90.50 108 SER A O 1
ATOM 863 N N . GLY A 1 109 ? -1.536 -6.669 13.492 1.00 86.81 109 GLY A N 1
ATOM 864 C CA . GLY A 1 109 ? -0.407 -7.437 12.974 1.00 86.81 109 GLY A CA 1
ATOM 865 C C . GLY A 1 109 ? -0.761 -8.112 11.650 1.00 86.81 109 GLY A C 1
ATOM 866 O O . GLY A 1 109 ? -1.910 -8.492 11.429 1.00 86.81 109 GLY A O 1
ATOM 867 N N . ARG A 1 110 ? 0.237 -8.298 10.781 1.00 86.69 110 ARG A N 1
ATOM 868 C CA . ARG A 1 110 ? 0.033 -8.859 9.439 1.00 86.69 110 ARG A CA 1
ATOM 869 C C . ARG A 1 110 ? -0.715 -10.195 9.454 1.00 86.69 110 ARG A C 1
ATOM 871 O O . ARG A 1 110 ? -1.619 -10.381 8.656 1.00 86.69 110 ARG A O 1
ATOM 878 N N . SER A 1 111 ? -0.358 -11.100 10.366 1.00 86.69 111 SER A N 1
ATOM 879 C CA . SER A 1 111 ? -0.983 -12.426 10.461 1.00 86.69 111 SER A CA 1
ATOM 880 C C . SER A 1 111 ? -2.490 -12.368 10.696 1.00 86.69 111 SER A C 1
ATOM 882 O O . SER A 1 111 ? -3.187 -13.252 10.228 1.00 86.69 111 SER A O 1
ATOM 884 N N . LEU A 1 112 ? -2.986 -11.342 11.395 1.00 87.25 112 LEU A N 1
ATOM 885 C CA . LEU A 1 112 ? -4.420 -11.124 11.596 1.00 87.25 112 LEU A CA 1
ATOM 886 C C . LEU A 1 112 ? -5.055 -10.474 10.367 1.00 87.25 112 LEU A C 1
ATOM 888 O O . LEU A 1 112 ? -6.141 -10.856 9.967 1.00 87.25 112 LEU A O 1
ATOM 892 N N . LEU A 1 113 ? -4.367 -9.516 9.743 1.00 88.06 113 LEU A N 1
ATOM 893 C CA . LEU A 1 113 ? -4.881 -8.804 8.567 1.00 88.06 113 LEU A CA 1
ATOM 894 C C . LEU A 1 113 ? -5.045 -9.701 7.337 1.00 88.06 113 LEU A C 1
ATOM 896 O O . LEU A 1 113 ? -5.894 -9.415 6.497 1.00 88.06 113 LEU A O 1
ATOM 900 N N . LEU A 1 114 ? -4.223 -10.746 7.226 1.00 85.75 114 LEU A N 1
ATOM 901 C CA . LEU A 1 114 ? -4.238 -11.702 6.117 1.00 85.75 114 LEU A CA 1
ATOM 902 C C . LEU A 1 114 ? -5.147 -12.913 6.350 1.00 85.75 114 LEU A C 1
ATOM 904 O O . LEU A 1 114 ? -5.201 -13.786 5.490 1.00 85.75 114 LEU A O 1
ATOM 908 N N . GLN A 1 115 ? -5.844 -12.995 7.486 1.00 81.81 115 GLN A N 1
ATOM 909 C CA . GLN A 1 115 ? -6.884 -14.010 7.650 1.00 81.81 115 GLN A CA 1
ATOM 910 C C . GLN A 1 115 ? -8.016 -13.757 6.643 1.00 81.81 115 GLN A C 1
ATOM 912 O O . GLN A 1 115 ? -8.248 -12.620 6.223 1.00 81.81 115 GLN A O 1
ATOM 917 N N . GLU A 1 116 ? -8.694 -14.824 6.225 1.00 69.06 116 GLU A N 1
ATOM 918 C CA . GLU A 1 116 ? -9.914 -14.697 5.429 1.00 69.06 116 GLU A CA 1
ATOM 919 C C . GLU A 1 116 ? -11.001 -13.982 6.246 1.00 69.06 116 GLU A C 1
ATOM 921 O O . GLU A 1 116 ? -10.928 -13.908 7.475 1.00 69.06 116 GLU A O 1
ATOM 926 N N . PHE A 1 117 ? -11.987 -13.405 5.555 1.00 63.25 117 PHE A N 1
ATOM 927 C CA . PHE A 1 117 ? -13.111 -12.719 6.191 1.00 63.25 117 PHE A CA 1
ATOM 928 C C . PHE A 1 117 ? -13.742 -13.616 7.270 1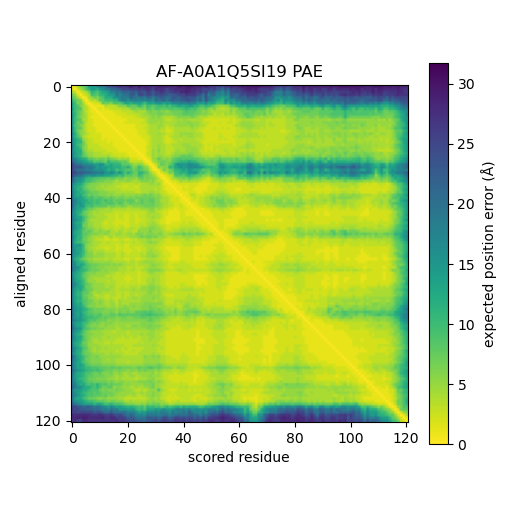.00 63.25 117 PHE A C 1
ATOM 930 O O . PHE A 1 117 ? -14.087 -14.759 6.987 1.00 63.25 117 PHE A O 1
ATOM 937 N N . GLU A 1 118 ? -13.947 -13.098 8.485 1.00 55.03 118 GLU A N 1
ATOM 938 C CA . GLU A 1 118 ? -14.640 -13.809 9.578 1.00 55.03 118 GLU A CA 1
ATOM 939 C C . GLU A 1 118 ? -16.164 -13.965 9.330 1.00 55.03 118 GLU A C 1
ATOM 941 O O . GLU A 1 118 ? -16.938 -14.058 10.277 1.00 55.03 118 GLU A O 1
ATOM 946 N N . ASP A 1 119 ? -16.618 -13.985 8.073 1.00 47.84 119 ASP A N 1
ATOM 947 C CA . ASP A 1 119 ? -18.043 -13.980 7.704 1.00 47.84 119 ASP A CA 1
ATOM 948 C C . ASP A 1 119 ? -18.630 -15.393 7.455 1.00 47.84 119 ASP A C 1
ATOM 950 O O . ASP A 1 119 ? -19.753 -15.510 6.969 1.00 47.84 119 ASP A O 1
ATOM 954 N N . ASP A 1 120 ? -17.931 -16.468 7.843 1.00 44.38 120 ASP A N 1
ATOM 955 C CA . ASP A 1 120 ? -18.454 -17.848 7.819 1.00 44.38 120 ASP A CA 1
ATOM 956 C C . ASP A 1 120 ? -18.864 -18.349 9.226 1.00 44.38 120 ASP A C 1
ATOM 958 O O . ASP A 1 120 ? -18.337 -19.355 9.710 1.00 44.38 120 ASP A O 1
ATOM 962 N N . ILE A 1 121 ? -19.820 -17.670 9.888 1.00 37.88 121 ILE A N 1
ATOM 963 C CA . ILE A 1 121 ? -20.716 -18.260 10.920 1.00 37.88 121 ILE A CA 1
ATOM 964 C C . ILE A 1 121 ? -22.129 -17.676 10.811 1.00 37.88 121 ILE A C 1
ATOM 966 O O . ILE A 1 121 ? -22.279 -16.439 10.929 1.00 37.88 121 ILE A O 1
#

Solvent-accessible surface area (backbone atoms only — not comparable to full-atom values): 7037 Å² total; per-residue (Å²): 142,70,64,75,67,52,56,53,54,52,53,53,50,54,50,51,55,48,50,51,52,52,39,58,74,70,66,49,99,61,70,52,77,77,31,49,40,63,38,83,84,36,77,73,17,33,33,34,38,49,47,80,61,88,83,35,30,37,36,30,27,27,29,73,48,49,54,38,73,48,80,69,41,75,49,47,45,74,59,38,72,75,69,48,62,65,66,56,54,52,50,33,53,53,51,44,48,70,76,35,74,92,62,67,47,47,78,69,59,66,79,61,43,68,33,71,64,90,79,86,123

pLDDT: mean 85.48, std 12.83, range [37.88, 97.62]

Sequence (121 aa):
MNQQGSDANERRYYAQVRAFFSAFVAGDDFDDDDMLKAMSEGRDGIWEFRITFVPQARVFGGFLRTGEFVALNFDKRSNLAARGFAPLITATKARWKALFPSESPLLSGRSLLLQEFEDDI

Foldseek 3Di:
DPPVVVVVVVVVVVVVVVVVVVCVLVVHPDPCPVQKAQPPNLPQQKIWGWDPPPQTKIWIFGAQAASRTDTDDMDGVVVCVVVPCVVVVVVRVVRCCVVPVPGGGDSDDPVRSPDDPPPPD

Secondary structure (DSSP, 8-state):
--HHHH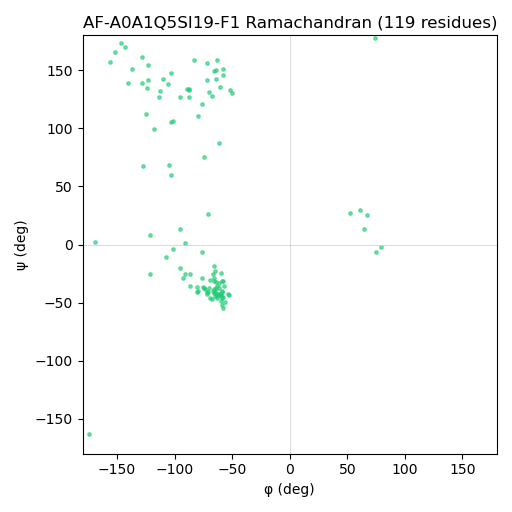HHHHHHHHHHHHHHHHHHHTT-S--HHHHEEEGGGGTT-EEEEEE-SSSPEEEEEEEEETTEEEEEEEEEHHHHHHH-SHHHHHHHHHHHHHH-TT-PPP---HHHHTSPPS---

Nearest PDB structures (foldseek):
  5jaa-assembly1_D  TM=5.643E-01  e=3.232E-01  Vibrio cholerae O1 biovar El Tor str. N16961
  7oz5-assembly2_D  TM=5.361E-01  e=1.939E+00  Human immunodeficiency virus type 1 BH10

Mean predicted aligned error: 6.45 Å

Radius of gyration: 15.67 Å; Cα contacts (8 Å, |Δi|>4): 147; chains: 1; bounding box: 36×32×48 Å